Protein AF-A0A2H1KZI4-F1 (afdb_monomer)

Secondary structure (DSSP, 8-state):
-PPP--HHHHHHHHHHHHT--TTS-HHHHHHHTT--HHHHHHHHTTTTS--

Radius of gyration: 11.29 Å; Cα contacts (8 Å, |Δi|>4): 24; chains: 1; bounding box: 30×32×22 Å

Mean predicted aligned error: 7.41 Å

Sequence (51 aa):
MPQPYPKEFRDDVVRVALNRDEKTTIAQIAKDFGVHEGTISKTVSKSTKSS

Foldseek 3Di:
DPDPPDPVLLVVLLVCVVPPDPPDDLVNSCVVSVHDSVSNVVVNVVVPPPD

pLDDT: mean 75.59, std 12.75, range [45.56, 88.62]

Structure (mmCIF, N/CA/C/O backbone):
data_AF-A0A2H1KZI4-F1
#
_entry.id   AF-A0A2H1KZI4-F1
#
loop_
_atom_site.group_PDB
_atom_site.id
_atom_site.type_symbol
_atom_site.label_atom_id
_atom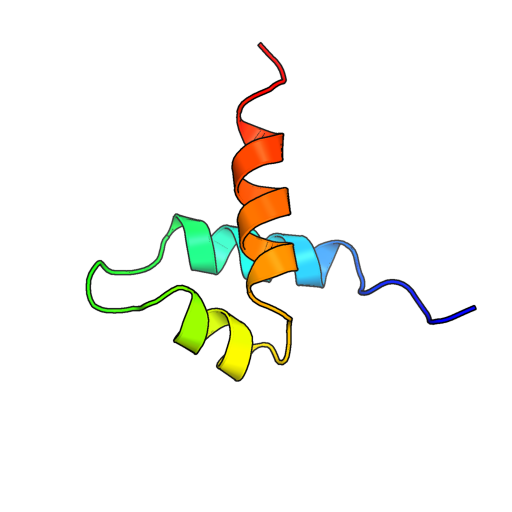_site.label_alt_id
_atom_site.label_comp_id
_atom_site.label_asym_id
_atom_site.label_entity_id
_atom_site.label_seq_id
_atom_site.pdbx_PDB_ins_code
_atom_site.Cartn_x
_atom_site.Cartn_y
_atom_site.Cartn_z
_atom_site.occupancy
_atom_site.B_iso_or_equiv
_atom_site.auth_seq_id
_atom_site.auth_comp_id
_atom_site.auth_asym_id
_atom_site.auth_atom_id
_atom_site.pdbx_PDB_model_num
ATOM 1 N N . MET A 1 1 ? 18.894 -6.000 -15.176 1.00 58.44 1 MET A N 1
ATOM 2 C CA . MET A 1 1 ? 18.163 -4.997 -14.369 1.00 58.44 1 MET A CA 1
ATOM 3 C C . MET A 1 1 ? 16.859 -5.643 -13.937 1.00 58.44 1 MET A C 1
ATOM 5 O O . MET A 1 1 ? 16.215 -6.196 -14.821 1.00 58.44 1 MET A O 1
ATOM 9 N N . PRO A 1 2 ? 16.489 -5.675 -12.643 1.00 50.84 2 PRO A N 1
ATOM 10 C CA . PRO A 1 2 ? 15.187 -6.211 -12.259 1.00 50.84 2 PRO A CA 1
ATOM 11 C C . PRO A 1 2 ? 14.118 -5.391 -12.977 1.00 50.84 2 PRO A C 1
ATOM 13 O O . PRO A 1 2 ? 14.147 -4.159 -12.938 1.00 50.84 2 PRO A O 1
ATOM 16 N N . GLN A 1 3 ? 13.248 -6.076 -13.710 1.00 63.12 3 GLN A N 1
ATOM 17 C CA . GLN A 1 3 ? 12.212 -5.441 -14.505 1.00 63.12 3 GLN A CA 1
ATOM 18 C C . GLN A 1 3 ? 11.327 -4.642 -13.537 1.00 63.12 3 GLN A C 1
ATOM 20 O O . GLN A 1 3 ? 10.773 -5.228 -12.603 1.00 63.12 3 GLN A O 1
ATOM 25 N N . PRO A 1 4 ? 11.257 -3.304 -13.653 1.00 72.12 4 PRO A N 1
ATOM 26 C CA . PRO A 1 4 ? 10.429 -2.527 -12.752 1.00 72.12 4 PRO A CA 1
ATOM 27 C C . PRO A 1 4 ? 8.986 -2.986 -12.943 1.00 72.12 4 PRO A C 1
ATOM 29 O O . PRO A 1 4 ? 8.536 -3.108 -14.081 1.00 72.12 4 PRO A O 1
ATOM 32 N N . TYR A 1 5 ? 8.280 -3.242 -11.837 1.00 71.50 5 TYR A N 1
ATOM 33 C CA . TYR A 1 5 ? 6.849 -3.541 -11.883 1.00 71.50 5 TYR A CA 1
ATOM 34 C C . TYR A 1 5 ? 6.136 -2.587 -12.854 1.00 71.50 5 TYR A C 1
ATOM 36 O O . TYR A 1 5 ? 6.434 -1.380 -12.811 1.00 71.50 5 TYR A O 1
ATOM 44 N N . PRO A 1 6 ? 5.226 -3.099 -13.705 1.00 84.38 6 PRO A N 1
ATOM 45 C CA . PRO A 1 6 ? 4.473 -2.277 -14.640 1.00 84.38 6 PRO A CA 1
ATOM 46 C C . PRO A 1 6 ? 3.834 -1.096 -13.915 1.00 84.38 6 PRO A C 1
ATOM 48 O O . PRO A 1 6 ? 3.422 -1.211 -12.757 1.00 84.38 6 PRO A O 1
ATOM 51 N N . LYS A 1 7 ? 3.749 0.056 -14.583 1.00 79.50 7 LYS A N 1
ATOM 52 C CA . LYS A 1 7 ? 3.136 1.242 -13.975 1.00 79.50 7 LYS A CA 1
ATOM 53 C C . LYS A 1 7 ? 1.679 0.971 -13.592 1.00 79.50 7 LYS A C 1
ATOM 55 O O . LYS A 1 7 ? 1.305 1.318 -12.482 1.00 79.50 7 LYS A O 1
ATOM 60 N N . GLU A 1 8 ? 0.925 0.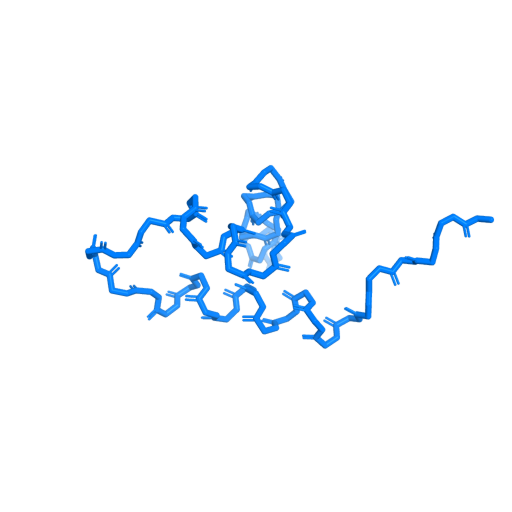290 -14.455 1.00 82.44 8 GLU A N 1
ATOM 61 C CA . GLU A 1 8 ? -0.462 -0.131 -14.196 1.00 82.44 8 GLU A CA 1
ATOM 62 C C . GLU A 1 8 ? -0.589 -0.942 -12.907 1.00 82.44 8 GLU A C 1
ATOM 64 O O . GLU A 1 8 ? -1.450 -0.660 -12.086 1.00 82.44 8 GLU A O 1
ATOM 69 N N . PHE A 1 9 ? 0.344 -1.863 -12.659 1.00 83.56 9 PH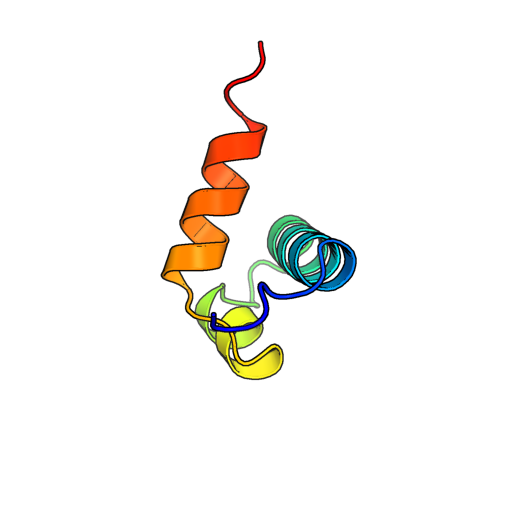E A N 1
ATOM 70 C CA . PHE A 1 9 ? 0.343 -2.669 -11.442 1.00 83.56 9 PHE A CA 1
ATOM 71 C C . PHE A 1 9 ? 0.518 -1.819 -10.179 1.00 83.56 9 PHE A C 1
ATOM 73 O O . PHE A 1 9 ? -0.164 -2.012 -9.177 1.00 83.56 9 PHE A O 1
ATOM 80 N N . ARG A 1 10 ? 1.426 -0.837 -10.225 1.00 80.62 10 ARG A N 1
ATOM 81 C CA . ARG A 1 10 ? 1.610 0.106 -9.113 1.00 80.62 10 ARG A CA 1
ATOM 82 C C . ARG A 1 10 ? 0.380 0.988 -8.919 1.00 80.62 10 ARG A C 1
ATOM 84 O O . ARG A 1 10 ? 0.045 1.284 -7.777 1.00 80.62 10 ARG A O 1
ATOM 91 N N . ASP A 1 11 ? -0.255 1.405 -10.009 1.00 83.31 11 ASP A N 1
ATOM 92 C CA . ASP A 1 11 ? -1.452 2.245 -9.989 1.00 83.31 11 ASP A CA 1
ATOM 93 C C . ASP A 1 11 ? -2.641 1.497 -9.372 1.00 83.31 11 ASP A C 1
ATOM 95 O O . ASP A 1 11 ? -3.286 2.021 -8.467 1.00 83.31 11 ASP A O 1
ATOM 99 N N . ASP A 1 12 ? -2.848 0.229 -9.739 1.00 86.44 12 ASP A N 1
ATOM 100 C CA . ASP A 1 12 ? -3.890 -0.611 -9.142 1.00 86.44 12 ASP A CA 1
ATOM 101 C C . ASP A 1 12 ? -3.644 -0.868 -7.653 1.00 86.44 12 ASP A C 1
ATOM 103 O O . ASP A 1 12 ? -4.563 -0.712 -6.851 1.00 86.44 12 ASP A O 1
ATOM 107 N N . VAL A 1 13 ? -2.404 -1.163 -7.248 1.00 82.94 13 VAL A N 1
ATOM 108 C CA . VAL A 1 13 ? -2.050 -1.311 -5.824 1.00 82.94 13 VAL A CA 1
ATOM 109 C C . VAL A 1 13 ? -2.353 -0.029 -5.049 1.00 82.94 13 VAL A C 1
ATOM 111 O O . VAL A 1 13 ? -2.906 -0.080 -3.952 1.00 82.94 13 VAL A O 1
ATOM 114 N N . VAL A 1 14 ? -1.996 1.133 -5.603 1.00 82.44 14 VAL A N 1
ATOM 115 C CA . VAL A 1 14 ? -2.255 2.434 -4.973 1.00 82.44 14 VAL A CA 1
ATOM 116 C C . VAL A 1 14 ? -3.747 2.723 -4.920 1.00 82.44 14 VAL A C 1
ATOM 118 O O . VAL A 1 14 ? -4.222 3.210 -3.900 1.00 82.44 14 VAL A O 1
ATOM 121 N N . ARG A 1 15 ? -4.502 2.395 -5.968 1.00 86.00 15 ARG A N 1
ATOM 122 C CA . ARG A 1 15 ? -5.949 2.603 -6.029 1.00 86.00 15 ARG A CA 1
ATOM 123 C C . ARG A 1 15 ? -6.688 1.715 -5.034 1.00 86.00 15 ARG A C 1
ATOM 125 O O . ARG A 1 15 ? -7.555 2.218 -4.323 1.0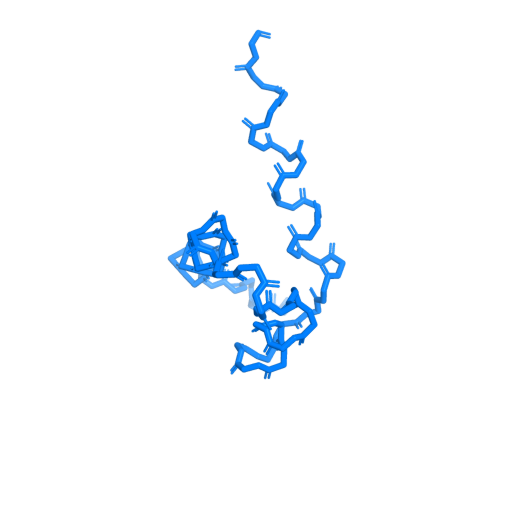0 86.00 15 ARG A O 1
ATOM 132 N N . VAL A 1 16 ? -6.320 0.438 -4.938 1.00 85.81 16 VAL A N 1
ATOM 133 C CA . VAL A 1 16 ? -6.885 -0.504 -3.960 1.00 85.81 16 VAL A CA 1
ATOM 134 C C . VAL A 1 16 ? -6.486 -0.109 -2.550 1.00 85.81 16 VAL A C 1
ATOM 136 O O . VAL A 1 16 ? -7.334 -0.109 -1.666 1.00 85.81 16 VAL A O 1
ATOM 139 N N . ALA A 1 17 ? -5.239 0.318 -2.338 1.00 84.00 17 ALA A N 1
ATOM 140 C CA . ALA A 1 17 ? -4.842 0.894 -1.067 1.00 84.00 17 ALA A CA 1
ATOM 141 C C . ALA A 1 17 ? -5.695 2.129 -0.753 1.00 84.00 17 ALA A C 1
ATOM 143 O O . ALA A 1 17 ? -6.305 2.180 0.301 1.00 84.00 17 ALA A O 1
ATOM 144 N N . LEU A 1 18 ? -5.803 3.128 -1.622 1.00 83.50 18 LEU A N 1
ATOM 145 C CA . LEU A 1 18 ? -6.541 4.363 -1.323 1.00 83.50 18 LEU A CA 1
ATOM 146 C C . LEU A 1 18 ? -8.041 4.147 -1.083 1.00 83.50 18 LEU A C 1
ATOM 148 O O . LEU A 1 18 ? -8.608 4.846 -0.252 1.00 83.50 18 LEU A O 1
ATOM 152 N N . ASN A 1 19 ? -8.655 3.174 -1.758 1.00 86.75 19 ASN A N 1
ATOM 153 C CA . ASN A 1 19 ? -10.078 2.844 -1.619 1.00 86.75 19 ASN A CA 1
ATOM 154 C C . ASN A 1 19 ? -10.336 1.656 -0.675 1.00 86.75 19 ASN A C 1
ATOM 156 O O . ASN A 1 19 ? -11.422 1.078 -0.696 1.00 86.75 19 ASN A O 1
ATOM 160 N N . ARG A 1 20 ? -9.340 1.250 0.119 1.00 85.44 20 ARG A N 1
ATOM 161 C CA . ARG A 1 20 ? -9.470 0.124 1.049 1.00 85.44 20 ARG A CA 1
ATOM 162 C C . ARG A 1 20 ? -10.492 0.426 2.141 1.00 85.44 20 ARG A C 1
ATOM 164 O O . ARG A 1 20 ? -10.533 1.533 2.674 1.00 85.44 20 ARG A O 1
ATOM 171 N N . ASP A 1 21 ? -11.256 -0.596 2.508 1.00 83.56 21 ASP A N 1
ATOM 172 C CA . ASP A 1 21 ? -12.124 -0.564 3.684 1.00 83.56 21 ASP A CA 1
ATOM 173 C C . ASP A 1 21 ? -11.279 -0.430 4.964 1.00 83.56 21 ASP A C 1
ATOM 175 O O . 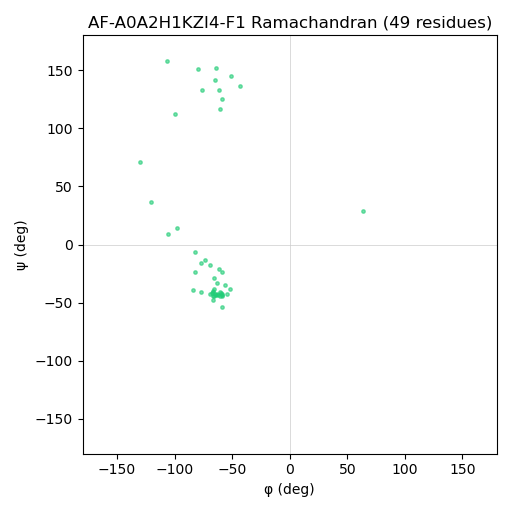ASP A 1 21 ? -10.149 -0.922 5.005 1.00 83.56 21 ASP A O 1
ATOM 179 N N . GLU A 1 22 ? -11.813 0.174 6.030 1.00 80.19 22 GLU A N 1
ATOM 180 C CA . GLU A 1 22 ? -11.098 0.314 7.313 1.00 80.19 22 GLU A CA 1
ATOM 181 C C . GLU A 1 22 ? -10.687 -1.043 7.909 1.00 80.19 22 GLU A C 1
ATOM 183 O O . GLU A 1 22 ? -9.716 -1.137 8.660 1.00 80.19 22 GLU A O 1
ATOM 188 N N . LYS A 1 23 ? -11.384 -2.120 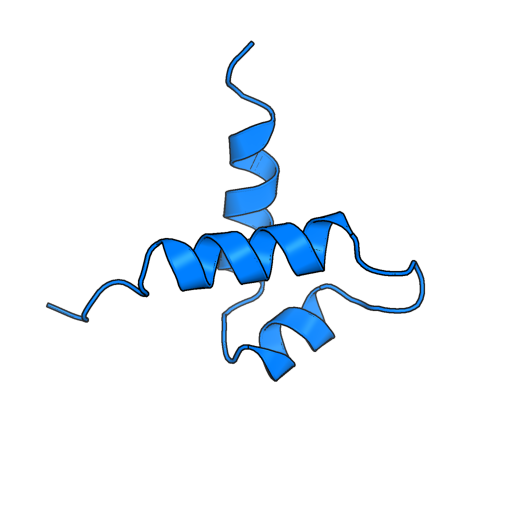7.525 1.00 86.81 23 LYS A N 1
ATOM 189 C CA . LYS A 1 23 ? -11.053 -3.500 7.906 1.00 86.81 23 LYS A CA 1
ATOM 190 C C . LYS A 1 23 ? -9.884 -4.095 7.116 1.00 86.81 23 LYS A C 1
ATOM 192 O O . LYS A 1 23 ? -9.347 -5.125 7.517 1.00 86.81 23 LYS A O 1
ATOM 197 N N . THR A 1 24 ? -9.502 -3.487 5.993 1.00 86.75 24 THR A N 1
ATOM 198 C CA . THR A 1 24 ? -8.445 -3.985 5.107 1.00 86.75 24 THR A CA 1
ATOM 199 C C . THR A 1 24 ? -7.142 -3.242 5.372 1.00 86.75 24 THR A C 1
ATOM 201 O O . THR A 1 24 ? -6.988 -2.055 5.079 1.00 86.75 24 THR A O 1
ATOM 204 N N . THR A 1 25 ? -6.158 -3.962 5.906 1.00 86.12 25 THR A N 1
ATOM 205 C CA . THR A 1 25 ? -4.842 -3.386 6.199 1.00 86.12 25 THR A CA 1
ATOM 206 C C . THR A 1 25 ? -3.968 -3.288 4.946 1.00 86.12 25 THR A C 1
ATOM 208 O O . THR A 1 25 ? -4.056 -4.108 4.030 1.00 86.12 25 THR A O 1
ATOM 211 N N . ILE A 1 26 ? -3.058 -2.308 4.924 1.00 83.19 26 ILE A N 1
ATOM 212 C CA . ILE A 1 26 ? -2.038 -2.177 3.867 1.00 83.19 26 ILE A CA 1
ATOM 213 C C . ILE A 1 26 ? -1.191 -3.451 3.747 1.00 83.19 26 ILE A C 1
ATOM 215 O O . ILE A 1 26 ? -0.862 -3.846 2.632 1.00 83.19 26 ILE A O 1
ATOM 219 N N . ALA A 1 27 ? -0.913 -4.129 4.864 1.00 85.38 27 ALA A N 1
ATOM 220 C CA . ALA A 1 27 ? -0.192 -5.398 4.907 1.00 85.38 27 ALA A CA 1
ATOM 221 C C . ALA A 1 27 ? -0.894 -6.514 4.129 1.00 85.38 27 ALA A C 1
ATOM 223 O O . ALA A 1 27 ? -0.246 -7.278 3.414 1.00 85.38 27 ALA A O 1
ATOM 224 N N . GLN A 1 28 ? -2.221 -6.605 4.234 1.00 88.62 28 GLN A N 1
ATOM 225 C CA . GLN A 1 28 ? -2.989 -7.600 3.488 1.00 88.62 28 GLN A CA 1
ATOM 226 C C . GLN A 1 28 ? -2.993 -7.306 1.993 1.00 88.62 28 GLN A C 1
ATOM 228 O O . GLN A 1 28 ? -2.763 -8.220 1.213 1.00 88.62 28 GLN A O 1
ATOM 233 N N . ILE A 1 29 ? -3.170 -6.043 1.599 1.00 85.69 29 ILE A N 1
ATOM 234 C CA . ILE A 1 29 ? -3.102 -5.632 0.188 1.00 85.69 29 ILE A CA 1
ATOM 235 C C . ILE A 1 29 ? -1.698 -5.899 -0.362 1.00 85.69 29 ILE A C 1
ATOM 237 O O . ILE A 1 29 ? -1.539 -6.457 -1.440 1.00 85.69 29 ILE A O 1
ATOM 241 N N . ALA A 1 30 ? -0.659 -5.573 0.404 1.00 85.69 30 ALA A N 1
ATOM 242 C CA . ALA A 1 30 ? 0.720 -5.850 0.031 1.00 85.69 30 ALA A CA 1
ATOM 243 C C . ALA A 1 30 ? 0.967 -7.351 -0.181 1.00 85.69 30 ALA A C 1
ATOM 245 O O . ALA A 1 30 ? 1.579 -7.742 -1.172 1.00 85.69 30 ALA A O 1
ATOM 246 N N . LYS A 1 31 ? 0.438 -8.193 0.711 1.00 87.19 31 LYS A N 1
ATOM 247 C CA . LYS A 1 31 ? 0.541 -9.650 0.615 1.00 87.19 31 LYS A CA 1
ATOM 248 C C . LYS A 1 31 ? -0.236 -10.218 -0.575 1.00 87.19 31 LYS A C 1
ATOM 250 O O . LYS A 1 31 ? 0.291 -11.090 -1.254 1.00 87.19 31 LYS A O 1
ATOM 255 N N . ASP A 1 32 ? -1.442 -9.720 -0.826 1.00 86.31 32 ASP A N 1
ATOM 256 C CA . ASP A 1 32 ? -2.312 -10.154 -1.926 1.00 86.31 32 ASP A CA 1
ATOM 257 C C . ASP A 1 32 ? -1.702 -9.820 -3.297 1.00 86.31 32 ASP A C 1
ATOM 259 O O . ASP A 1 32 ? -1.619 -10.668 -4.180 1.00 86.31 32 ASP A O 1
ATOM 263 N N . PHE A 1 33 ? -1.135 -8.618 -3.426 1.00 82.38 33 PHE A N 1
ATOM 264 C CA . PHE A 1 33 ? -0.425 -8.183 -4.629 1.00 82.38 33 PHE A CA 1
ATOM 265 C C . PHE A 1 33 ? 1.036 -8.670 -4.688 1.00 82.38 33 PHE A C 1
ATOM 267 O O . PHE A 1 33 ? 1.723 -8.445 -5.680 1.00 82.38 33 PHE A O 1
ATOM 274 N N . GLY A 1 34 ? 1.567 -9.307 -3.642 1.00 83.56 34 GLY A N 1
ATOM 275 C CA . GLY A 1 34 ? 2.972 -9.731 -3.598 1.00 83.56 34 GLY A CA 1
ATOM 276 C C . GLY A 1 34 ? 3.981 -8.572 -3.639 1.00 83.56 34 GLY A C 1
ATOM 277 O O . GLY A 1 34 ? 5.097 -8.730 -4.134 1.00 83.56 34 GLY A O 1
ATOM 278 N N . VAL A 1 35 ? 3.605 -7.395 -3.132 1.00 81.31 35 VAL A N 1
ATOM 279 C CA . VAL A 1 35 ? 4.466 -6.206 -3.047 1.00 81.31 35 VAL A CA 1
ATOM 280 C C . VAL A 1 35 ? 4.907 -5.936 -1.614 1.00 81.31 35 VAL A C 1
ATOM 282 O O . VAL A 1 35 ? 4.258 -6.319 -0.650 1.00 81.31 35 VAL A O 1
ATOM 285 N N . HIS A 1 36 ? 6.012 -5.212 -1.450 1.00 82.44 36 HIS A N 1
ATOM 286 C CA . HIS A 1 36 ? 6.433 -4.743 -0.130 1.00 82.44 36 HIS A CA 1
ATOM 287 C C . HIS A 1 36 ? 5.586 -3.549 0.333 1.00 82.44 36 HIS A C 1
ATOM 289 O O . HIS A 1 36 ? 5.483 -2.556 -0.391 1.00 82.44 36 HIS A O 1
ATOM 295 N N . GLU A 1 37 ? 5.094 -3.576 1.576 1.00 77.00 37 GLU A N 1
ATOM 296 C CA . GLU A 1 37 ? 4.334 -2.475 2.202 1.00 77.00 37 GLU A CA 1
ATOM 297 C C . GLU A 1 37 ? 5.044 -1.117 2.114 1.00 77.00 37 GLU A C 1
ATOM 299 O O . GLU A 1 37 ? 4.418 -0.096 1.833 1.00 77.00 37 GLU A O 1
ATOM 304 N N . GLY A 1 38 ? 6.374 -1.106 2.270 1.00 73.94 38 GLY A N 1
ATOM 305 C CA . GLY A 1 38 ? 7.195 0.104 2.143 1.00 73.94 38 GLY A CA 1
ATOM 306 C C . GLY A 1 38 ? 7.135 0.758 0.755 1.00 73.94 38 GLY A C 1
ATOM 307 O O . GLY A 1 38 ? 7.407 1.949 0.608 1.00 73.94 38 GLY A O 1
ATOM 308 N N . THR A 1 39 ? 6.751 0.000 -0.276 1.00 74.44 39 THR A N 1
ATOM 309 C CA . THR A 1 39 ? 6.508 0.535 -1.623 1.00 74.44 39 THR A CA 1
ATOM 310 C C . THR A 1 39 ? 5.167 1.256 -1.676 1.00 74.44 39 THR A C 1
ATOM 312 O O . THR A 1 39 ? 5.077 2.340 -2.252 1.00 74.44 39 THR A O 1
ATOM 315 N N . ILE A 1 40 ? 4.137 0.703 -1.033 1.00 73.94 40 ILE A N 1
ATOM 316 C CA . ILE A 1 40 ? 2.798 1.300 -0.991 1.00 73.94 40 ILE A CA 1
ATOM 317 C C . ILE A 1 40 ? 2.837 2.607 -0.195 1.00 73.94 40 ILE A C 1
ATOM 319 O O . ILE A 1 40 ? 2.400 3.639 -0.703 1.00 73.94 40 ILE A O 1
ATOM 323 N N . SER A 1 41 ? 3.450 2.602 0.995 1.00 68.94 41 SER A N 1
ATOM 324 C CA . SER A 1 41 ? 3.565 3.800 1.839 1.00 68.94 41 SER A CA 1
ATOM 325 C C . SER A 1 41 ? 4.295 4.942 1.126 1.00 68.94 41 SER A C 1
ATOM 327 O O . SER A 1 41 ? 3.829 6.078 1.124 1.00 68.94 41 SER A O 1
ATOM 329 N N . LYS A 1 42 ? 5.385 4.636 0.411 1.00 69.69 42 LYS A N 1
ATOM 330 C CA . LYS A 1 42 ? 6.136 5.617 -0.385 1.00 69.69 42 LYS A CA 1
ATOM 331 C C . LYS A 1 42 ? 5.343 6.178 -1.569 1.00 69.69 42 LYS A C 1
ATOM 333 O O . LYS A 1 42 ? 5.608 7.304 -1.991 1.00 69.69 42 LYS A O 1
ATOM 338 N N . THR A 1 43 ? 4.413 5.408 -2.130 1.00 67.62 43 THR A N 1
ATOM 339 C CA . THR A 1 43 ? 3.629 5.832 -3.300 1.00 67.62 43 THR A CA 1
ATOM 340 C C . THR A 1 43 ? 2.430 6.683 -2.883 1.00 67.62 43 THR A C 1
ATOM 342 O O . THR A 1 43 ? 2.199 7.727 -3.490 1.00 67.62 43 THR A O 1
ATOM 345 N N . VAL A 1 44 ? 1.765 6.337 -1.774 1.00 64.38 44 VAL A N 1
ATOM 346 C CA . VAL A 1 44 ? 0.700 7.160 -1.172 1.00 64.38 44 VAL A CA 1
ATOM 347 C C . VAL A 1 44 ? 1.236 8.541 -0.762 1.00 64.38 44 VAL A C 1
ATOM 349 O O . VAL A 1 44 ? 0.642 9.553 -1.124 1.00 64.38 44 VAL A O 1
ATOM 352 N N . SER A 1 45 ? 2.412 8.623 -0.123 1.00 60.72 45 SER A N 1
ATOM 353 C CA . SER A 1 45 ? 3.012 9.911 0.281 1.00 60.72 45 SER A CA 1
ATOM 354 C C . SER A 1 45 ? 3.506 10.782 -0.883 1.00 60.72 45 SER A C 1
ATOM 356 O O . SER A 1 45 ? 3.753 11.972 -0.700 1.00 60.72 45 SER A O 1
ATOM 358 N N . LYS A 1 46 ? 3.700 10.215 -2.082 1.00 54.94 46 LYS A N 1
ATOM 359 C CA . LYS A 1 46 ? 4.110 10.979 -3.272 1.00 54.94 46 LYS A CA 1
ATOM 360 C C . LYS A 1 46 ? 2.939 11.662 -3.977 1.00 54.94 46 LYS A C 1
ATOM 362 O O . LYS A 1 46 ? 3.168 12.666 -4.644 1.00 54.94 46 LYS A O 1
ATOM 367 N N . SER A 1 47 ? 1.711 11.170 -3.803 1.00 52.84 47 SER A N 1
ATOM 368 C CA . SER A 1 47 ? 0.516 11.781 -4.402 1.00 52.84 47 SER A CA 1
ATOM 369 C C . SER A 1 47 ? 0.101 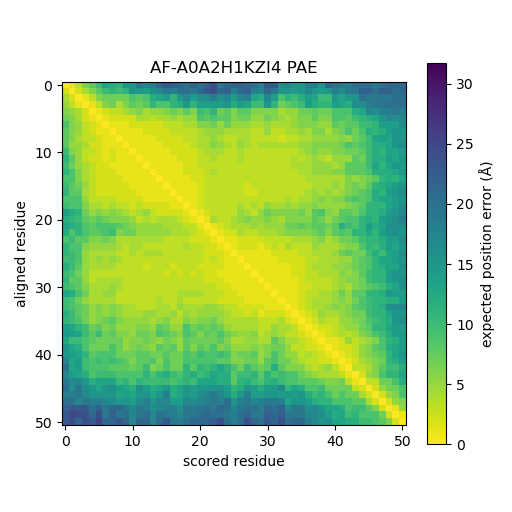13.093 -3.724 1.00 52.84 47 SER A C 1
ATOM 371 O O . SER A 1 47 ? -0.703 13.829 -4.282 1.00 52.84 47 SER A O 1
ATOM 373 N N . THR A 1 48 ? 0.646 13.408 -2.545 1.00 49.78 48 THR A N 1
ATOM 374 C CA . THR A 1 48 ? 0.302 14.613 -1.769 1.00 49.78 48 THR A CA 1
ATOM 375 C C . THR A 1 48 ? 1.377 15.704 -1.814 1.00 49.78 48 THR A C 1
ATOM 377 O O . THR A 1 48 ? 1.278 16.680 -1.075 1.00 49.78 48 THR A O 1
ATOM 380 N N . LYS A 1 49 ? 2.414 15.573 -2.659 1.00 46.91 49 LYS A N 1
ATOM 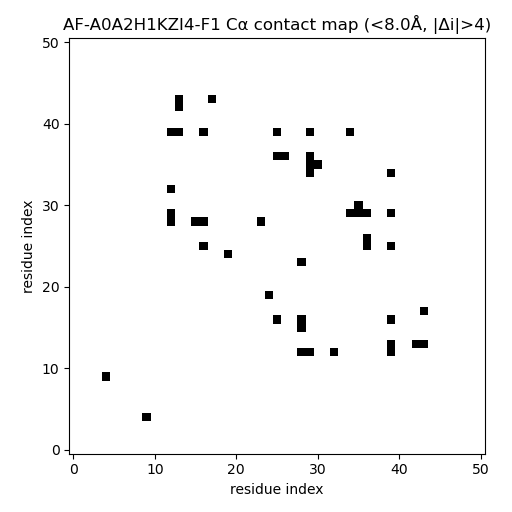381 C CA . LYS A 1 49 ? 3.499 16.571 -2.785 1.00 46.91 49 LYS A CA 1
ATOM 382 C C . LYS A 1 49 ? 3.643 17.151 -4.195 1.00 46.91 49 LYS A C 1
ATOM 384 O O . LYS A 1 49 ? 4.751 17.406 -4.658 1.00 46.91 49 LYS A O 1
ATOM 389 N N . SER A 1 50 ? 2.514 17.352 -4.863 1.00 45.81 50 SER A N 1
ATOM 390 C CA . SER A 1 50 ? 2.406 18.246 -6.015 1.00 45.81 50 SER A CA 1
ATOM 391 C C 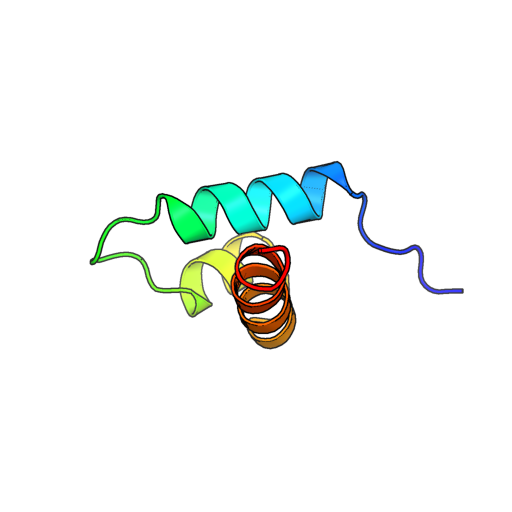. SER A 1 50 ? 1.210 19.162 -5.781 1.00 45.81 50 SER A C 1
ATOM 393 O O . SER A 1 50 ? 0.157 18.985 -6.383 1.00 45.81 50 SER A O 1
ATOM 395 N N . SER A 1 51 ? 1.372 20.085 -4.838 1.00 45.56 51 SER A N 1
ATOM 396 C CA . SER A 1 51 ? 0.597 21.320 -4.780 1.00 45.56 51 SER A CA 1
ATOM 397 C C . SER A 1 51 ? 1.562 22.489 -4.796 1.00 45.56 51 SER A C 1
ATOM 399 O O . SER A 1 51 ? 2.711 22.296 -4.330 1.00 45.56 51 SER A O 1
#

Solvent-accessible surface area (backbone atoms only — not comparable to full-atom values): 3281 Å² total; per-residue (Å²): 126,85,80,73,78,56,68,66,59,56,48,50,52,50,50,51,57,74,70,46,53,94,88,54,52,65,63,56,54,18,60,76,72,72,46,60,49,73,57,52,58,56,51,62,64,55,74,75,72,81,126

Nearest PDB structures (foldseek):
  8apo-assembly1_Yc  TM=7.562E-01  e=1.370E+00  Polytomella magna
  1rr7-assembly1_A  TM=5.361E-01  e=1.132E+00  Muvirus mu
  4ld5-assembly4_D  TM=5.849E-01  e=1.658E+00  Staphylococcus aureus
  5f6f-assembly1_B  TM=5.452E-01  e=2.755E+00  Staphylococcus aureus
  5ffz-assembly1_A-2  TM=5.626E-01  e=4.298E+00  Staphylococcus aureus